Protein AF-A0A1S8A9U3-F1 (afdb_monomer_lite)

pLDDT: mean 73.72, std 15.18, range [35.09, 90.25]

Secondary structure (DSSP, 8-state):
--------PPPSSPPPP-----EEEHHHHBPPPPTTS-GGG----EEEEEEEE-TTS-B--GGGHHHH-PPEEEEEEE--GGGGGGB-S---EEEEEPP-

Radius of gyration: 20.02 Å; chains: 1; bounding box: 34×24×76 Å

Structure (mmCIF, N/CA/C/O backbone):
data_AF-A0A1S8A9U3-F1
#
_entry.id   AF-A0A1S8A9U3-F1
#
loop_
_atom_site.group_PDB
_atom_site.id
_atom_site.type_symbol
_atom_site.label_atom_id
_atom_site.label_alt_id
_atom_site.label_comp_id
_atom_site.label_asym_id
_atom_site.label_entity_id
_atom_site.label_seq_id
_atom_site.pdbx_PDB_ins_code
_atom_site.Cartn_x
_atom_site.Cartn_y
_atom_site.Cartn_z
_atom_site.occupancy
_atom_site.B_iso_or_equiv
_atom_site.auth_se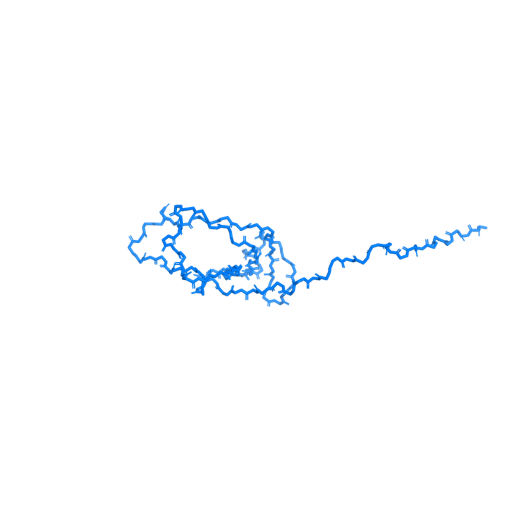q_id
_atom_site.auth_comp_id
_atom_site.auth_asym_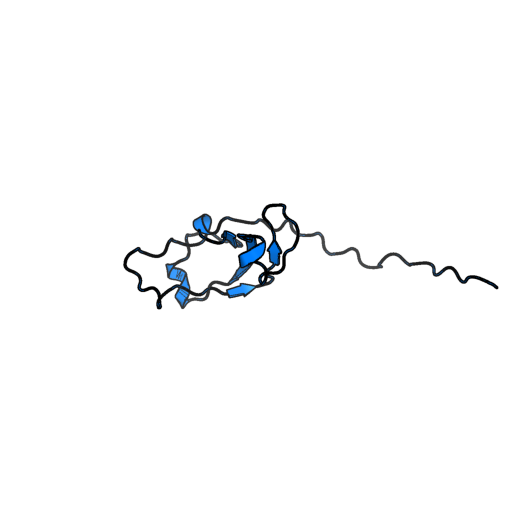id
_atom_site.auth_atom_id
_atom_site.pdbx_PDB_model_num
ATOM 1 N N . MET A 1 1 ? 10.564 -8.114 -53.115 1.00 40.84 1 MET A N 1
ATOM 2 C CA . MET A 1 1 ? 10.078 -8.232 -51.723 1.00 40.84 1 MET A CA 1
ATOM 3 C C . MET A 1 1 ? 9.239 -7.000 -51.412 1.00 40.84 1 MET A C 1
ATOM 5 O O . MET A 1 1 ? 9.793 -5.912 -51.425 1.00 40.84 1 MET A O 1
ATOM 9 N N . ALA A 1 2 ? 7.921 -7.125 -51.243 1.00 44.53 2 ALA A N 1
ATOM 10 C CA . ALA A 1 2 ? 7.043 -5.977 -50.985 1.00 44.53 2 ALA A CA 1
ATOM 11 C C . ALA A 1 2 ? 6.679 -5.926 -49.492 1.00 44.53 2 ALA A C 1
ATOM 13 O O . ALA A 1 2 ? 5.950 -6.785 -48.997 1.00 44.53 2 ALA A O 1
ATOM 14 N N . GLY A 1 3 ? 7.233 -4.948 -48.771 1.00 53.84 3 GLY A N 1
ATOM 15 C CA . GLY A 1 3 ? 6.961 -4.715 -47.353 1.00 53.84 3 GLY A CA 1
ATOM 16 C C . GLY A 1 3 ? 5.581 -4.091 -47.154 1.00 53.84 3 GLY A C 1
ATOM 17 O O . GLY A 1 3 ? 5.308 -2.991 -47.627 1.00 53.84 3 GLY A O 1
ATOM 18 N N . ARG A 1 4 ? 4.693 -4.804 -46.459 1.00 58.41 4 ARG A N 1
ATOM 19 C CA . ARG A 1 4 ? 3.334 -4.354 -46.143 1.00 58.41 4 ARG A CA 1
ATOM 20 C C . ARG A 1 4 ? 3.367 -3.524 -44.856 1.00 58.41 4 ARG A C 1
ATOM 22 O O . ARG A 1 4 ? 3.337 -4.079 -43.760 1.00 58.41 4 ARG A O 1
ATOM 29 N N . THR A 1 5 ? 3.437 -2.200 -44.986 1.00 64.88 5 THR A N 1
ATOM 30 C CA . THR A 1 5 ? 3.344 -1.262 -43.854 1.00 64.88 5 THR A CA 1
ATOM 31 C C . THR A 1 5 ? 1.950 -1.341 -43.232 1.00 64.88 5 THR A C 1
ATOM 33 O O . THR A 1 5 ? 0.956 -0.962 -43.856 1.00 64.88 5 THR A O 1
ATOM 36 N N . ARG A 1 6 ? 1.856 -1.860 -42.003 1.00 62.97 6 ARG A N 1
ATOM 37 C CA . ARG A 1 6 ? 0.607 -1.876 -41.230 1.00 62.97 6 ARG A CA 1
ATOM 38 C C . ARG A 1 6 ? 0.303 -0.446 -40.778 1.00 62.97 6 ARG A C 1
ATOM 40 O O . ARG A 1 6 ? 1.071 0.125 -40.011 1.00 62.97 6 ARG A O 1
ATOM 47 N N . ARG A 1 7 ? -0.806 0.135 -41.246 1.00 61.22 7 ARG A N 1
ATOM 48 C CA . ARG A 1 7 ? -1.359 1.360 -40.649 1.00 61.22 7 ARG A CA 1
ATOM 49 C C . ARG A 1 7 ? -1.888 1.002 -39.264 1.00 61.22 7 ARG A C 1
ATOM 51 O O . ARG A 1 7 ? -2.818 0.208 -39.157 1.00 61.22 7 ARG A O 1
ATOM 58 N N . ILE A 1 8 ? -1.277 1.560 -38.227 1.00 65.44 8 ILE A N 1
ATOM 59 C CA . ILE A 1 8 ? -1.801 1.508 -36.863 1.00 65.44 8 ILE A CA 1
ATOM 60 C C . ILE A 1 8 ? -2.916 2.553 -36.807 1.00 65.44 8 ILE A C 1
ATOM 62 O O . ILE A 1 8 ? -2.659 3.744 -36.968 1.00 65.44 8 ILE A O 1
ATOM 66 N N . LEU A 1 9 ? -4.161 2.097 -36.676 1.00 69.62 9 LEU A N 1
ATOM 67 C CA . LEU A 1 9 ? -5.294 2.977 -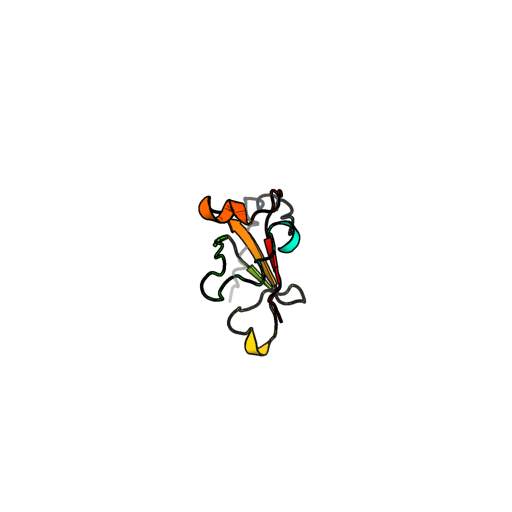36.408 1.00 69.62 9 LEU A CA 1
ATOM 68 C C . LEU A 1 9 ? -5.177 3.484 -34.963 1.00 69.62 9 LEU A C 1
ATOM 70 O O . LEU A 1 9 ? -4.881 2.677 -34.078 1.00 69.62 9 LEU A O 1
ATOM 74 N N . PRO A 1 10 ? -5.389 4.785 -34.708 1.00 66.88 10 PRO A N 1
ATOM 75 C CA . PRO A 1 10 ? -5.466 5.282 -33.344 1.00 66.88 10 PRO A CA 1
ATOM 76 C C . PRO A 1 10 ? -6.655 4.618 -32.625 1.00 66.88 10 PRO A C 1
ATOM 78 O O . PRO A 1 10 ? -7.677 4.348 -33.265 1.00 66.88 10 PRO A O 1
ATOM 81 N N . PRO A 1 11 ? -6.534 4.324 -31.319 1.00 63.28 11 PRO A N 1
ATOM 82 C CA . PRO A 1 11 ? -7.623 3.738 -30.546 1.00 63.28 11 PRO A CA 1
ATOM 83 C C . PRO A 1 11 ? -8.870 4.631 -30.628 1.00 63.28 11 PRO A C 1
ATOM 85 O O . PRO A 1 11 ? -8.807 5.829 -30.370 1.00 63.28 11 PRO A O 1
ATOM 88 N N . THR A 1 12 ? -10.004 4.039 -31.017 1.00 68.19 12 THR A N 1
ATOM 89 C CA . THR A 1 12 ? -11.294 4.727 -31.223 1.00 68.19 12 THR A CA 1
ATOM 90 C C . THR A 1 12 ? -11.897 5.280 -29.930 1.00 68.19 12 THR A C 1
ATOM 92 O O . THR A 1 12 ? -12.711 6.195 -29.991 1.00 68.19 12 THR A O 1
ATOM 95 N N . ASN A 1 13 ? -11.459 4.789 -28.769 1.00 72.12 13 ASN A N 1
ATOM 96 C CA . ASN A 1 13 ? -11.887 5.313 -27.480 1.00 72.12 13 ASN A CA 1
ATOM 97 C C . ASN A 1 13 ? -10.729 6.066 -26.816 1.00 72.12 13 ASN A C 1
ATOM 99 O O . ASN A 1 13 ? -9.687 5.450 -26.568 1.00 72.12 13 ASN A O 1
ATOM 103 N N . PRO A 1 14 ? -10.889 7.367 -26.504 1.00 65.62 14 PRO A N 1
ATOM 104 C CA . PRO A 1 14 ? -9.973 8.027 -25.591 1.00 65.62 14 PRO A CA 1
ATOM 105 C C . PRO A 1 14 ? -10.047 7.305 -24.235 1.00 65.62 14 PRO A C 1
ATOM 107 O O . PRO A 1 14 ? -11.153 6.957 -23.802 1.00 65.62 14 PRO A O 1
ATOM 110 N N . PRO A 1 15 ? -8.906 7.034 -23.574 1.00 64.56 15 PRO A N 1
ATOM 111 C CA . PRO A 1 15 ? -8.931 6.533 -22.208 1.00 64.56 15 PRO A CA 1
ATOM 112 C C . PRO A 1 15 ? -9.759 7.506 -21.355 1.00 64.56 15 PRO A C 1
ATOM 114 O O . PRO A 1 15 ? -9.699 8.718 -21.604 1.00 64.56 15 PRO A O 1
ATOM 117 N N . PRO A 1 16 ? -10.568 7.004 -20.403 1.00 66.38 16 PRO A N 1
ATOM 118 C CA . PRO A 1 16 ? -11.278 7.880 -19.483 1.00 66.38 16 PRO A CA 1
ATOM 119 C C . PRO A 1 16 ? -10.269 8.862 -18.873 1.00 66.38 16 PRO A C 1
ATOM 121 O O . PRO A 1 16 ? -9.123 8.465 -18.638 1.00 66.38 16 PRO A O 1
ATOM 124 N N . PRO A 1 17 ? -10.647 10.141 -18.683 1.00 58.38 17 PRO A N 1
ATOM 125 C CA . PRO A 1 17 ? -9.753 11.109 -18.069 1.00 58.38 17 PRO A CA 1
ATOM 126 C C . PRO A 1 17 ? -9.289 10.506 -16.749 1.00 58.38 17 PRO A C 1
ATOM 128 O O . PRO A 1 17 ? -10.131 10.143 -15.930 1.00 58.38 17 PRO A O 1
ATOM 131 N N . GLU A 1 18 ? -7.975 10.324 -16.588 1.00 56.88 18 GLU A N 1
ATOM 132 C CA . GLU A 1 18 ? -7.420 9.866 -15.322 1.00 56.88 18 GLU A CA 1
ATOM 133 C C . GLU A 1 18 ? -7.837 10.889 -14.272 1.00 56.88 18 GLU A C 1
ATOM 135 O O . GLU A 1 18 ? -7.283 11.990 -14.192 1.00 56.88 18 GLU A O 1
ATOM 140 N N . GLU A 1 19 ? -8.883 10.560 -13.515 1.00 58.88 19 GLU A N 1
ATOM 141 C CA . GLU A 1 19 ? -9.226 11.274 -12.302 1.00 58.88 19 GLU A CA 1
ATOM 142 C C . GLU A 1 19 ? -7.941 11.317 -11.493 1.00 58.88 19 GLU A C 1
ATOM 144 O O . GLU A 1 19 ? -7.381 10.275 -11.169 1.00 58.88 19 GLU A O 1
ATOM 149 N N . SER A 1 20 ? -7.411 12.517 -11.258 1.00 61.41 20 SER A N 1
ATOM 150 C CA . SER A 1 20 ? -6.140 12.700 -10.568 1.00 61.41 20 SER A CA 1
ATOM 151 C C . SER A 1 20 ? -6.198 11.984 -9.217 1.00 61.41 20 SER A C 1
ATOM 153 O O . SER A 1 20 ? -6.775 12.518 -8.263 1.00 61.41 20 SER A O 1
ATOM 155 N N . ILE A 1 21 ? -5.642 10.772 -9.142 1.00 69.31 21 ILE A N 1
ATOM 156 C CA . ILE A 1 21 ? -5.713 9.944 -7.942 1.00 69.31 21 ILE A CA 1
ATOM 157 C C . ILE A 1 21 ? -4.878 10.647 -6.876 1.00 69.31 21 ILE A C 1
ATOM 159 O O . ILE A 1 21 ? -3.652 10.768 -6.978 1.00 69.31 21 ILE A O 1
ATOM 163 N N . ARG A 1 22 ? -5.562 11.175 -5.858 1.00 75.94 22 ARG A N 1
ATOM 164 C CA . ARG A 1 22 ? -4.910 11.837 -4.731 1.00 75.94 22 ARG A CA 1
ATOM 165 C C . ARG A 1 22 ? -4.368 10.774 -3.789 1.00 75.94 22 ARG A C 1
ATOM 167 O O . ARG A 1 22 ? -5.113 10.005 -3.195 1.00 75.94 22 ARG A O 1
ATOM 174 N N . HIS A 1 23 ? -3.052 10.770 -3.665 1.00 79.88 23 HIS A N 1
ATOM 175 C CA . HIS A 1 23 ? -2.306 9.907 -2.768 1.00 79.88 23 HIS A CA 1
ATOM 176 C C . HIS A 1 23 ? -2.128 10.590 -1.410 1.00 79.88 23 HIS A C 1
ATOM 178 O O . HIS A 1 23 ? -1.596 11.702 -1.347 1.00 79.88 23 HIS A O 1
ATOM 184 N N . TYR A 1 24 ? -2.521 9.922 -0.329 1.00 82.44 24 TYR A N 1
ATOM 185 C CA . TYR A 1 24 ? -2.373 10.428 1.036 1.00 82.44 24 TYR A CA 1
ATOM 186 C C . TYR A 1 24 ? -1.397 9.562 1.829 1.00 82.44 24 TYR A C 1
ATOM 188 O O . TYR A 1 24 ? -1.230 8.377 1.555 1.00 82.44 24 TYR A O 1
ATOM 196 N N . LYS A 1 25 ? -0.736 10.144 2.830 1.00 84.75 25 LYS A N 1
ATOM 197 C CA . LYS A 1 25 ? 0.140 9.378 3.727 1.00 84.75 25 LYS A CA 1
ATOM 198 C C . LYS A 1 25 ? -0.697 8.476 4.632 1.00 84.75 25 LYS A C 1
ATOM 200 O O . LYS A 1 25 ? -1.758 8.896 5.087 1.00 84.75 25 LYS A O 1
ATOM 205 N N . GLU A 1 26 ? -0.179 7.296 4.959 1.00 83.94 26 GLU A N 1
ATOM 206 C CA . GLU A 1 26 ? -0.798 6.368 5.914 1.00 83.94 26 GLU A CA 1
ATOM 207 C C . GLU A 1 26 ? -1.199 7.053 7.227 1.00 83.94 26 GLU A C 1
ATOM 209 O O . GLU A 1 26 ? -2.353 6.976 7.631 1.00 83.94 26 GLU A O 1
ATOM 214 N N . THR A 1 27 ? -0.295 7.834 7.823 1.00 83.31 27 THR A N 1
ATOM 215 C CA . THR A 1 27 ? -0.529 8.559 9.086 1.00 83.31 27 THR A CA 1
ATOM 216 C C . THR A 1 27 ? -1.666 9.579 9.028 1.00 83.31 27 THR A C 1
ATOM 218 O O . THR A 1 27 ? -2.119 10.069 10.059 1.00 83.31 27 THR A O 1
ATOM 221 N N . SER A 1 28 ? -2.119 9.943 7.826 1.00 82.31 28 SER A N 1
ATOM 222 C CA . SER A 1 28 ? -3.259 10.842 7.629 1.00 82.31 28 SER A CA 1
ATOM 223 C C . SER A 1 28 ? -4.601 10.100 7.642 1.00 82.31 28 SER A C 1
ATOM 225 O O . SER A 1 28 ? -5.633 10.742 7.813 1.00 82.31 28 SER A O 1
ATOM 227 N N . ILE A 1 29 ? -4.598 8.773 7.468 1.00 80.69 29 ILE A N 1
ATOM 228 C CA . ILE A 1 29 ? -5.804 7.945 7.278 1.00 80.69 29 ILE A CA 1
ATOM 229 C C . ILE A 1 29 ? -5.942 6.868 8.360 1.00 80.69 29 ILE A C 1
ATOM 231 O O . ILE A 1 29 ? -7.062 6.548 8.768 1.00 80.69 29 ILE A O 1
ATOM 235 N N . LEU A 1 30 ? -4.823 6.330 8.844 1.00 83.81 30 LEU A N 1
ATOM 236 C CA . LEU A 1 30 ? -4.780 5.321 9.892 1.00 83.81 30 LEU A CA 1
ATOM 237 C C . LEU A 1 30 ? -4.209 5.898 11.186 1.00 83.81 30 LEU A C 1
ATOM 239 O O . LEU A 1 30 ? -3.242 6.666 11.192 1.00 83.81 30 LEU A O 1
ATOM 243 N N . LYS A 1 31 ? -4.811 5.496 12.303 1.00 83.06 31 LYS A N 1
ATOM 244 C CA . LYS A 1 31 ? -4.273 5.729 13.639 1.00 83.06 31 LYS A CA 1
ATOM 245 C C . LYS A 1 31 ? -3.090 4.791 13.873 1.00 83.06 31 LYS A C 1
ATOM 247 O O . LYS A 1 31 ? -3.203 3.606 13.559 1.00 83.06 31 LYS A O 1
ATOM 252 N N . PRO A 1 32 ? -1.999 5.284 14.478 1.00 80.31 32 PRO A N 1
ATOM 253 C CA . PRO A 1 32 ? -0.893 4.426 14.864 1.00 80.31 32 PRO A CA 1
ATOM 254 C C . PRO A 1 32 ? -1.366 3.371 15.866 1.00 80.31 32 PRO A C 1
ATOM 256 O O . PRO A 1 32 ? -2.182 3.646 16.753 1.00 80.31 32 PRO A O 1
ATOM 259 N N . VAL A 1 33 ? -0.834 2.162 15.717 1.00 81.88 33 VAL A N 1
ATOM 260 C CA . VAL A 1 33 ? -1.077 1.053 16.637 1.00 81.88 33 VAL A CA 1
ATOM 261 C C . VAL A 1 33 ? -0.444 1.382 17.992 1.00 81.88 33 VAL A C 1
ATOM 263 O O . VAL A 1 33 ? 0.653 1.937 18.065 1.00 81.88 33 VAL A O 1
ATOM 266 N N . GLY A 1 34 ? -1.155 1.086 19.082 1.00 79.06 34 GLY A N 1
ATOM 267 C CA . GLY A 1 34 ? -0.655 1.359 20.427 1.00 79.06 34 GLY A CA 1
ATOM 268 C C . GLY A 1 34 ? 0.585 0.510 20.743 1.00 79.06 34 GLY A C 1
ATOM 269 O O . GLY A 1 34 ? 0.623 -0.655 20.346 1.00 79.06 34 GLY A O 1
ATOM 270 N N . PRO A 1 35 ? 1.558 1.025 21.518 1.00 76.06 35 PRO A N 1
ATOM 271 C CA . PRO A 1 35 ? 2.812 0.318 21.818 1.00 76.06 35 PRO A CA 1
ATOM 272 C C . PRO A 1 35 ? 2.624 -0.960 22.655 1.00 76.06 35 PRO A C 1
ATOM 274 O O . PRO A 1 35 ? 3.558 -1.732 22.815 1.00 76.06 35 PRO A O 1
ATOM 277 N N . SER A 1 36 ? 1.425 -1.170 23.209 1.00 77.56 36 SER A N 1
ATOM 278 C CA . SER A 1 36 ? 1.049 -2.358 23.984 1.00 77.56 36 SER A CA 1
ATOM 279 C C . SER A 1 36 ? 0.423 -3.469 23.132 1.00 77.56 36 SER A C 1
ATOM 281 O O . SER A 1 36 ? 0.028 -4.495 23.684 1.00 77.56 36 SER A O 1
ATOM 283 N N . THR A 1 37 ? 0.260 -3.258 21.824 1.00 80.50 37 THR A N 1
ATOM 284 C CA . THR A 1 37 ? -0.343 -4.255 20.930 1.00 80.50 37 THR A CA 1
ATOM 285 C C . THR A 1 37 ? 0.657 -5.378 20.694 1.00 80.50 37 THR A C 1
ATOM 287 O O . THR A 1 37 ? 1.820 -5.112 20.387 1.00 80.50 37 THR A O 1
ATOM 290 N N . HIS A 1 38 ? 0.219 -6.624 20.861 1.00 82.31 38 HIS A N 1
ATOM 291 C CA . HIS A 1 38 ? 1.061 -7.783 20.593 1.00 82.31 38 HIS A CA 1
ATOM 292 C C . HIS A 1 38 ? 1.379 -7.867 19.094 1.00 82.31 38 HIS A C 1
ATOM 294 O O . HIS A 1 38 ? 0.556 -7.485 18.264 1.00 82.31 38 HIS A O 1
ATOM 300 N N . THR A 1 39 ? 2.560 -8.370 18.733 1.00 80.25 39 THR A N 1
ATOM 301 C CA . THR A 1 39 ? 3.003 -8.447 17.328 1.00 80.25 39 THR A CA 1
ATOM 302 C C . THR A 1 39 ? 2.042 -9.258 16.455 1.00 80.25 39 THR A C 1
ATOM 304 O O . THR A 1 39 ? 1.835 -8.913 15.297 1.00 80.25 39 THR A O 1
ATOM 307 N N . ASP A 1 40 ? 1.413 -10.285 17.029 1.00 83.19 40 ASP A N 1
ATOM 308 C CA . ASP A 1 40 ? 0.450 -11.144 16.325 1.00 83.19 40 ASP A CA 1
ATOM 309 C C . ASP A 1 40 ? -0.919 -10.477 16.107 1.00 83.19 40 ASP A C 1
ATOM 311 O O . ASP A 1 40 ? -1.680 -10.910 15.246 1.00 83.19 40 ASP A O 1
ATOM 315 N N . ASP A 1 41 ? -1.221 -9.405 16.845 1.00 82.25 41 ASP A N 1
ATOM 316 C CA . ASP A 1 41 ? -2.502 -8.689 16.789 1.00 82.25 41 ASP A CA 1
ATOM 317 C C . ASP A 1 41 ? -2.422 -7.438 15.894 1.00 82.25 41 ASP A C 1
ATOM 319 O O . ASP A 1 41 ? -3.169 -6.468 16.072 1.00 82.25 41 ASP A O 1
ATOM 323 N N . TRP A 1 42 ? -1.483 -7.417 14.943 1.00 83.06 42 TRP A N 1
ATOM 324 C CA . TRP A 1 42 ? -1.335 -6.292 14.026 1.00 83.06 42 TRP A CA 1
ATOM 325 C C . TRP A 1 42 ? -2.557 -6.162 13.104 1.00 83.06 42 TRP A C 1
ATOM 327 O O . TRP A 1 42 ? -3.010 -7.151 12.520 1.00 83.06 42 TRP A O 1
ATOM 337 N N . PRO A 1 43 ? -3.098 -4.943 12.927 1.00 82.06 43 PRO A N 1
ATOM 338 C CA . PRO A 1 43 ? -4.253 -4.747 12.071 1.00 82.06 43 PRO A CA 1
ATOM 339 C C . PRO A 1 43 ? -3.890 -5.037 10.613 1.00 82.06 43 PRO A C 1
ATOM 341 O O . PRO A 1 43 ? -2.904 -4.526 10.080 1.00 82.06 43 PRO A O 1
ATOM 344 N N . CYS A 1 44 ? -4.722 -5.843 9.962 1.00 83.56 44 CYS A N 1
ATOM 345 C CA . CYS A 1 44 ? -4.578 -6.194 8.556 1.00 83.56 44 CYS A CA 1
ATOM 346 C C . CYS A 1 44 ? -5.615 -5.427 7.735 1.00 83.56 44 CYS A C 1
ATOM 348 O O . CYS A 1 44 ? -6.808 -5.470 8.036 1.00 83.56 44 CYS A O 1
ATOM 350 N N . PHE A 1 45 ? -5.164 -4.738 6.687 1.00 86.62 45 PHE A N 1
ATOM 351 C CA . PHE A 1 45 ? -6.033 -3.997 5.778 1.00 86.62 45 PHE A CA 1
ATOM 352 C C . PHE A 1 45 ? -5.879 -4.500 4.348 1.00 86.62 45 PHE A C 1
ATOM 354 O O . PHE A 1 45 ? -4.790 -4.900 3.935 1.00 86.62 45 PHE A O 1
ATOM 361 N N . LEU A 1 46 ? -6.965 -4.424 3.581 1.00 87.81 46 LEU A N 1
ATOM 362 C CA . LEU A 1 46 ? -6.949 -4.756 2.166 1.00 87.81 46 LEU A CA 1
ATOM 363 C C . LEU A 1 46 ? -6.611 -3.510 1.339 1.00 87.81 46 LEU A C 1
ATOM 365 O O . LEU A 1 46 ? -7.215 -2.449 1.506 1.00 87.81 46 LEU A O 1
ATOM 369 N N . LEU A 1 47 ? -5.640 -3.648 0.437 1.00 88.69 47 LEU A N 1
ATOM 370 C CA . LEU A 1 47 ? -5.276 -2.622 -0.535 1.00 88.69 47 LEU A CA 1
ATOM 371 C C . LEU A 1 47 ? -5.639 -3.119 -1.943 1.00 88.69 47 LEU A C 1
ATOM 373 O O . LEU A 1 47 ? -4.999 -4.032 -2.464 1.00 88.69 47 LEU A O 1
ATOM 377 N N . SER A 1 48 ? -6.654 -2.514 -2.554 1.00 88.94 48 SER A N 1
ATOM 378 C CA . SER A 1 48 ? -7.075 -2.789 -3.932 1.00 88.94 48 SER A CA 1
ATOM 379 C C . SER A 1 48 ? -6.288 -1.933 -4.925 1.00 88.94 48 SER A C 1
ATOM 381 O O . SER A 1 48 ? -5.846 -0.832 -4.590 1.00 88.94 48 SER A O 1
ATOM 383 N N . ASP A 1 49 ? -6.101 -2.436 -6.148 1.00 87.75 49 ASP A N 1
ATOM 384 C CA . ASP A 1 49 ? -5.338 -1.763 -7.215 1.00 87.75 49 ASP A CA 1
ATOM 385 C C . ASP A 1 49 ? -3.931 -1.327 -6.767 1.00 87.75 49 ASP A C 1
ATOM 387 O O . ASP A 1 49 ? -3.447 -0.241 -7.090 1.00 87.75 49 ASP A O 1
ATOM 391 N N . ALA A 1 50 ? -3.287 -2.175 -5.959 1.00 88.88 50 ALA A N 1
ATOM 392 C CA . ALA A 1 50 ? -2.011 -1.858 -5.347 1.00 88.88 50 ALA A CA 1
ATOM 393 C C . ALA A 1 50 ? -0.866 -1.857 -6.369 1.00 88.88 50 ALA A C 1
ATOM 395 O O . ALA A 1 50 ? -0.676 -2.810 -7.129 1.00 88.88 50 ALA A O 1
ATOM 396 N N . THR A 1 51 ? -0.047 -0.810 -6.334 1.00 89.50 51 THR A N 1
ATOM 397 C CA . THR A 1 51 ? 1.178 -0.680 -7.117 1.00 89.50 51 THR A CA 1
ATOM 398 C C . THR A 1 51 ? 2.377 -0.452 -6.208 1.00 89.50 51 THR A C 1
ATOM 400 O O . THR A 1 51 ? 2.318 0.260 -5.201 1.00 89.50 51 THR A O 1
ATOM 403 N N . VAL A 1 52 ? 3.499 -1.066 -6.577 1.00 90.25 52 VAL A N 1
ATOM 404 C CA . VAL A 1 52 ? 4.755 -0.980 -5.830 1.00 90.25 52 VAL A CA 1
ATOM 405 C C . VAL A 1 52 ? 5.734 -0.129 -6.623 1.00 90.25 52 VAL A C 1
ATOM 407 O O . VAL A 1 52 ? 5.988 -0.383 -7.802 1.00 90.25 52 VAL A O 1
ATOM 410 N N . HIS A 1 53 ? 6.280 0.892 -5.972 1.00 89.69 53 HIS A N 1
ATOM 411 C CA . HIS A 1 53 ? 7.200 1.843 -6.576 1.00 89.69 53 HIS A CA 1
ATOM 412 C C . HIS A 1 53 ? 8.487 1.956 -5.765 1.00 89.69 53 HIS A C 1
ATOM 414 O O . HIS A 1 53 ? 8.489 1.911 -4.538 1.00 89.69 53 HIS A O 1
ATOM 420 N N . MET A 1 54 ? 9.597 2.187 -6.452 1.00 88.75 54 MET A N 1
ATOM 421 C CA . MET A 1 54 ? 10.826 2.668 -5.830 1.00 88.75 54 MET A CA 1
ATOM 422 C C . MET A 1 54 ? 10.669 4.123 -5.371 1.00 88.75 54 MET A C 1
ATOM 424 O O . MET A 1 54 ? 9.794 4.859 -5.834 1.00 88.75 54 MET A O 1
ATOM 428 N N . ARG A 1 55 ? 11.597 4.593 -4.530 1.00 84.44 55 ARG A N 1
ATOM 429 C CA . ARG A 1 55 ? 11.682 6.009 -4.121 1.00 84.44 55 ARG A CA 1
ATOM 430 C C . ARG A 1 55 ? 11.777 6.984 -5.304 1.00 84.44 55 ARG A C 1
ATOM 432 O O . ARG A 1 55 ? 11.344 8.125 -5.196 1.00 84.44 55 ARG A O 1
ATOM 439 N N . ASN A 1 56 ? 12.330 6.536 -6.431 1.00 84.88 56 ASN A N 1
ATOM 440 C CA . ASN A 1 56 ? 12.430 7.317 -7.667 1.00 84.88 56 ASN A CA 1
ATOM 441 C C . ASN A 1 56 ? 11.115 7.363 -8.483 1.00 84.88 56 ASN A C 1
ATOM 443 O O . ASN A 1 56 ? 11.083 8.005 -9.528 1.00 84.88 56 ASN A O 1
ATOM 447 N N . GLY A 1 57 ? 10.047 6.690 -8.033 1.00 83.06 57 GLY A N 1
ATOM 448 C CA . GLY A 1 57 ? 8.745 6.619 -8.708 1.00 83.06 57 GLY A CA 1
ATOM 449 C C . GLY A 1 57 ? 8.617 5.505 -9.753 1.00 83.06 57 GLY A C 1
ATOM 450 O O . GLY A 1 57 ? 7.520 5.263 -10.256 1.00 83.06 57 GLY A O 1
ATOM 451 N N . THR A 1 58 ? 9.700 4.790 -10.055 1.00 88.81 58 THR A N 1
ATOM 452 C CA . THR A 1 58 ? 9.694 3.683 -11.024 1.00 88.81 58 THR A CA 1
ATOM 453 C C . THR A 1 58 ? 8.932 2.490 -10.444 1.00 88.81 58 THR A C 1
ATOM 455 O O . THR A 1 58 ? 9.100 2.212 -9.252 1.00 88.81 58 THR A O 1
ATOM 458 N N . PRO A 1 59 ? 8.104 1.775 -11.229 1.00 88.88 59 PRO A N 1
ATOM 459 C CA . PRO A 1 59 ? 7.493 0.531 -10.770 1.00 88.88 59 PRO A CA 1
ATOM 460 C C . PRO A 1 59 ? 8.567 -0.481 -10.358 1.00 88.88 59 PRO A C 1
ATOM 462 O O . PRO A 1 59 ? 9.612 -0.592 -11.005 1.00 88.88 59 PRO A O 1
ATOM 465 N N . ALA A 1 60 ? 8.311 -1.205 -9.273 1.00 88.06 60 ALA A N 1
ATOM 466 C CA . ALA A 1 60 ? 9.273 -2.099 -8.645 1.00 88.06 60 ALA A CA 1
ATOM 467 C C . ALA A 1 60 ? 8.657 -3.464 -8.336 1.00 88.06 60 ALA A C 1
ATOM 469 O O . ALA A 1 60 ? 7.453 -3.586 -8.122 1.00 88.06 60 ALA A O 1
ATOM 470 N N . ASN A 1 61 ? 9.500 -4.497 -8.297 1.00 86.50 61 ASN A N 1
ATOM 471 C CA . ASN A 1 61 ? 9.086 -5.828 -7.871 1.00 86.50 61 ASN A CA 1
ATOM 472 C C . ASN A 1 61 ? 9.233 -5.949 -6.350 1.00 86.50 61 ASN A C 1
ATOM 474 O O . ASN A 1 61 ? 10.346 -5.853 -5.835 1.00 86.50 61 ASN A O 1
ATOM 478 N N . GLN A 1 62 ? 8.125 -6.217 -5.658 1.00 86.62 62 GLN A N 1
ATOM 479 C CA . GLN A 1 62 ? 8.068 -6.361 -4.201 1.00 86.62 62 GLN A CA 1
ATOM 480 C C . GLN A 1 62 ? 9.040 -7.415 -3.652 1.00 86.62 62 GLN A C 1
ATOM 482 O O . GLN A 1 62 ? 9.572 -7.242 -2.561 1.00 86.62 62 GLN A O 1
ATOM 487 N N . LEU A 1 63 ? 9.326 -8.472 -4.418 1.00 87.94 63 LEU A N 1
ATOM 488 C CA . LEU A 1 63 ? 10.226 -9.553 -3.997 1.00 87.94 63 LEU A CA 1
ATOM 489 C C . LEU A 1 63 ? 11.698 -9.124 -3.900 1.00 87.94 63 LEU A C 1
ATOM 491 O O . LEU A 1 63 ? 12.519 -9.872 -3.384 1.00 87.94 63 LEU A O 1
ATOM 495 N N . LEU A 1 64 ? 12.048 -7.943 -4.415 1.00 85.44 64 LEU A N 1
ATOM 496 C CA . LEU A 1 64 ? 13.417 -7.422 -4.407 1.00 85.44 64 LEU A CA 1
ATOM 497 C C . LEU A 1 64 ? 13.669 -6.430 -3.262 1.00 85.44 64 LEU A C 1
ATOM 499 O O . LEU A 1 64 ? 14.643 -5.678 -3.325 1.00 85.44 64 LEU A O 1
ATOM 503 N N . VAL A 1 65 ? 12.806 -6.406 -2.241 1.00 84.94 65 VAL A N 1
ATOM 504 C CA . VAL A 1 65 ? 12.893 -5.444 -1.128 1.00 84.94 65 VAL A CA 1
ATOM 505 C C . VAL A 1 65 ? 14.212 -5.575 -0.363 1.00 84.94 65 VAL A C 1
ATOM 507 O O . VAL A 1 65 ? 14.859 -4.568 -0.088 1.00 84.94 65 VAL A O 1
ATOM 510 N N . ASP A 1 66 ? 14.692 -6.804 -0.160 1.00 82.88 66 ASP A N 1
ATOM 511 C CA . ASP A 1 66 ? 15.947 -7.078 0.554 1.00 82.88 66 ASP A CA 1
ATOM 512 C C . ASP A 1 66 ? 17.191 -6.566 -0.191 1.00 82.88 66 ASP A C 1
ATOM 514 O O . ASP A 1 66 ? 18.248 -6.367 0.404 1.00 82.88 66 ASP A O 1
ATOM 518 N N . ILE A 1 67 ? 17.081 -6.362 -1.509 1.00 86.75 67 ILE A N 1
ATOM 519 C CA . ILE A 1 67 ? 18.205 -5.996 -2.382 1.00 86.75 67 ILE A CA 1
ATOM 520 C C . ILE A 1 67 ? 18.158 -4.509 -2.738 1.00 86.75 67 ILE A C 1
ATOM 522 O O . ILE A 1 67 ? 19.186 -3.834 -2.748 1.00 86.75 67 ILE A O 1
ATOM 526 N N . MET A 1 68 ? 16.974 -3.997 -3.083 1.00 79.62 68 MET A N 1
ATOM 527 C CA . MET A 1 68 ? 16.797 -2.630 -3.587 1.00 79.62 68 MET A CA 1
ATOM 528 C C . MET A 1 68 ? 16.352 -1.637 -2.510 1.00 79.62 68 MET A C 1
ATOM 530 O O . MET A 1 68 ? 16.321 -0.433 -2.774 1.00 79.62 68 MET A O 1
ATOM 534 N N . GLY A 1 69 ? 16.050 -2.124 -1.307 1.00 77.06 69 GLY A N 1
ATOM 535 C CA . GLY A 1 69 ? 15.627 -1.310 -0.180 1.00 77.06 69 GLY A CA 1
ATOM 536 C C . GLY A 1 69 ? 14.118 -1.039 -0.160 1.00 77.06 69 GLY A C 1
ATOM 537 O O . GLY A 1 69 ? 13.349 -1.670 -0.891 1.00 77.06 69 GLY A O 1
ATOM 538 N N . PRO A 1 70 ? 13.672 -0.102 0.692 1.00 84.50 70 PRO A N 1
ATOM 539 C CA . PRO A 1 70 ? 12.260 0.096 0.984 1.00 84.50 70 PRO A CA 1
ATOM 540 C C . PRO A 1 70 ? 11.488 0.598 -0.238 1.00 84.50 70 PRO A C 1
ATOM 542 O O . PRO A 1 70 ? 11.862 1.578 -0.896 1.00 84.50 70 PRO A O 1
ATOM 545 N N . PHE A 1 71 ? 10.366 -0.061 -0.515 1.00 89.44 71 PHE A N 1
ATOM 546 C CA . PHE A 1 71 ? 9.432 0.342 -1.557 1.00 89.44 71 PHE A CA 1
ATOM 547 C C . PHE A 1 71 ? 8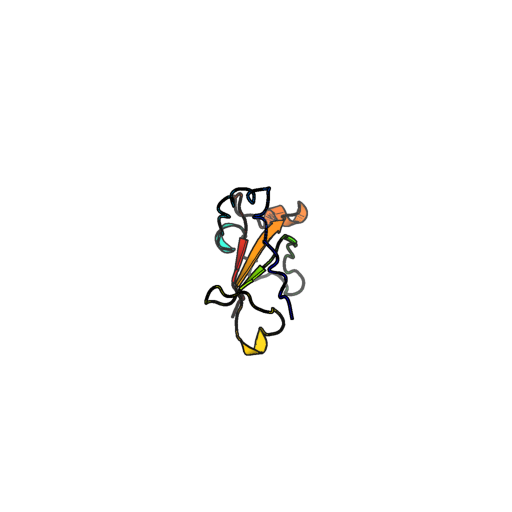.276 1.168 -0.994 1.00 89.44 71 PHE A C 1
ATOM 549 O O . PHE A 1 71 ? 7.936 1.112 0.187 1.00 89.44 71 PHE A O 1
ATOM 556 N N . ILE A 1 72 ? 7.662 1.944 -1.878 1.00 88.12 72 ILE A N 1
ATOM 557 C CA . ILE A 1 72 ? 6.454 2.715 -1.617 1.00 88.12 72 ILE A CA 1
ATOM 558 C C . ILE A 1 72 ? 5.290 1.945 -2.229 1.00 88.12 72 ILE A C 1
ATOM 560 O O . ILE A 1 72 ? 5.257 1.741 -3.445 1.00 88.12 72 ILE A O 1
ATOM 564 N N . ILE A 1 73 ? 4.330 1.555 -1.395 1.00 89.62 73 ILE A N 1
ATOM 565 C CA . ILE A 1 73 ? 3.109 0.881 -1.839 1.00 89.62 73 ILE A CA 1
ATOM 566 C C . ILE A 1 73 ? 1.996 1.924 -1.913 1.00 89.62 73 ILE A C 1
ATOM 568 O O . ILE A 1 73 ? 1.773 2.684 -0.965 1.00 89.62 73 ILE A O 1
ATOM 572 N N . ARG A 1 74 ? 1.310 1.981 -3.053 1.00 88.44 74 ARG A N 1
ATOM 573 C CA . ARG A 1 74 ? 0.148 2.845 -3.284 1.00 88.44 74 ARG A CA 1
ATOM 574 C C . ARG A 1 74 ? -1.029 1.977 -3.668 1.00 88.44 74 ARG A C 1
ATOM 576 O O . ARG A 1 74 ? -0.845 1.003 -4.381 1.00 88.44 74 ARG A O 1
ATOM 583 N N . GLY A 1 75 ? -2.221 2.328 -3.223 1.00 87.62 75 GLY A N 1
ATOM 584 C CA . GLY A 1 75 ? -3.424 1.608 -3.613 1.00 87.62 75 GLY A CA 1
ATOM 585 C C . GLY A 1 75 ? -4.631 2.100 -2.845 1.00 87.62 75 GLY A C 1
ATOM 586 O O . GLY A 1 75 ? -4.525 2.892 -1.904 1.00 87.62 75 GL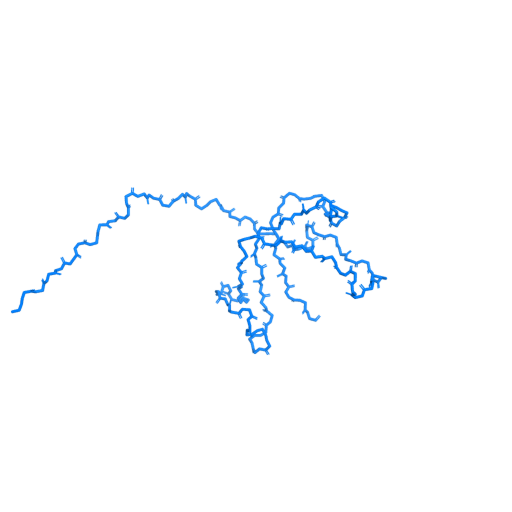Y A O 1
ATOM 587 N N . ARG A 1 76 ? -5.801 1.633 -3.257 1.00 86.94 76 ARG A N 1
ATOM 588 C CA . ARG A 1 76 ? -7.069 1.967 -2.625 1.00 86.94 76 ARG A CA 1
ATOM 589 C C . ARG A 1 76 ? -7.233 1.149 -1.353 1.00 86.94 76 ARG A C 1
ATOM 591 O O . ARG A 1 76 ? -7.453 -0.052 -1.410 1.00 86.94 76 ARG A O 1
ATOM 598 N N . LEU A 1 77 ? -7.133 1.817 -0.207 1.00 86.69 77 LEU A N 1
ATOM 599 C CA . LEU A 1 77 ? -7.390 1.192 1.085 1.00 86.69 77 LEU A CA 1
ATOM 600 C C . LEU A 1 77 ? -8.884 0.880 1.221 1.00 86.69 77 LEU A C 1
ATOM 602 O O . LEU A 1 77 ? -9.719 1.790 1.207 1.00 86.69 77 LEU A O 1
ATOM 606 N N . GLU A 1 78 ? -9.208 -0.393 1.400 1.00 84.75 78 GLU A N 1
ATOM 607 C CA . GLU A 1 78 ? -10.545 -0.850 1.754 1.00 84.75 78 GLU A CA 1
ATOM 608 C C . GLU A 1 78 ? -10.602 -1.088 3.261 1.00 84.75 78 GLU A C 1
ATOM 610 O O . GLU A 1 78 ?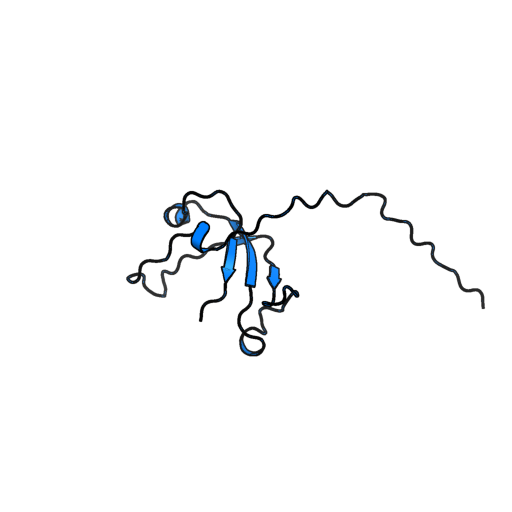 -9.869 -1.908 3.814 1.00 84.75 78 GLU A O 1
ATOM 615 N N . VAL A 1 79 ? -11.453 -0.321 3.948 1.00 80.25 79 VAL A N 1
ATOM 616 C CA . VAL A 1 79 ? -11.612 -0.448 5.397 1.00 80.25 79 VAL A CA 1
ATOM 617 C C . VAL A 1 79 ? -12.875 -1.230 5.703 1.00 80.25 79 VAL A C 1
ATOM 619 O O . VAL A 1 79 ? -13.984 -0.748 5.468 1.00 80.25 79 VAL A O 1
ATOM 622 N N . GLU A 1 80 ? -12.686 -2.426 6.250 1.00 79.12 80 GLU A N 1
ATOM 623 C CA . GLU A 1 80 ? -13.762 -3.258 6.778 1.00 79.12 80 GLU A CA 1
ATOM 624 C C . GLU A 1 80 ? -14.308 -2.704 8.101 1.00 79.12 80 GLU A C 1
ATOM 626 O O . GLU A 1 80 ? -13.626 -1.969 8.821 1.00 79.12 80 GLU A O 1
ATOM 631 N N . LYS A 1 81 ? -15.551 -3.078 8.432 1.00 75.56 81 LYS A N 1
ATOM 632 C CA . LYS A 1 81 ? -16.279 -2.574 9.610 1.00 75.56 81 LYS A CA 1
ATOM 633 C C . LYS A 1 81 ? -15.531 -2.817 10.920 1.00 75.56 81 LYS A C 1
ATOM 635 O O . LYS A 1 81 ? -15.514 -1.955 11.795 1.00 75.56 81 LYS A O 1
ATOM 640 N N . ASP A 1 82 ? -14.852 -3.953 11.026 1.00 72.88 82 ASP A N 1
ATOM 641 C CA . ASP A 1 82 ? -14.101 -4.329 12.226 1.00 72.88 82 ASP A CA 1
ATOM 642 C C . ASP A 1 82 ? -12.864 -3.434 12.438 1.00 72.88 82 ASP A C 1
ATOM 644 O O . ASP A 1 82 ? -12.429 -3.199 13.568 1.00 72.88 82 ASP A O 1
ATOM 648 N N . ASN A 1 83 ? -12.373 -2.824 11.356 1.00 73.12 83 ASN A N 1
ATOM 649 C CA . ASN A 1 83 ? -11.178 -1.988 11.325 1.00 73.12 83 ASN A CA 1
ATOM 650 C C . ASN A 1 83 ? -11.480 -0.480 11.386 1.00 73.12 83 ASN A C 1
ATOM 652 O O . ASN A 1 83 ? -10.560 0.344 11.390 1.00 73.12 83 ASN A O 1
ATOM 656 N N . GLU A 1 84 ? -12.752 -0.083 11.501 1.00 74.88 84 GLU A N 1
ATOM 657 C CA . GLU A 1 84 ? -13.167 1.327 11.584 1.00 74.88 84 GLU A CA 1
ATOM 658 C C . GLU A 1 84 ? -12.513 2.079 12.749 1.00 74.88 84 GLU A C 1
ATOM 660 O O . GLU A 1 84 ? -12.254 3.280 12.657 1.00 74.88 84 GLU A O 1
ATOM 665 N N . ARG A 1 85 ? -12.174 1.372 13.832 1.00 75.56 85 ARG A N 1
ATOM 666 C CA . ARG A 1 85 ? -11.512 1.949 15.014 1.00 75.56 85 ARG A CA 1
ATOM 667 C C . ARG A 1 85 ? -10.167 2.596 14.675 1.00 75.56 85 ARG A C 1
ATOM 669 O O . ARG A 1 85 ? -9.800 3.596 15.307 1.00 75.56 85 ARG A O 1
ATOM 676 N N . PHE A 1 86 ? -9.481 2.061 13.664 1.00 72.12 86 PHE A N 1
ATOM 677 C CA . PHE A 1 86 ? -8.190 2.542 13.182 1.00 72.12 86 PHE A CA 1
ATOM 678 C C . PHE A 1 86 ? -8.307 3.684 12.177 1.00 72.12 86 PHE A C 1
ATOM 680 O O . PHE A 1 86 ? -7.300 4.326 11.903 1.00 72.12 86 PHE A O 1
ATOM 687 N N . ARG A 1 87 ? -9.503 4.008 11.668 1.00 67.75 87 ARG A N 1
ATOM 688 C CA . ARG A 1 87 ? -9.663 5.170 10.789 1.00 67.75 87 ARG A CA 1
ATOM 689 C C . ARG A 1 87 ? -9.490 6.448 11.599 1.00 67.75 87 ARG A C 1
ATOM 691 O O . ARG A 1 87 ? -10.205 6.705 12.576 1.00 67.75 87 ARG A O 1
ATOM 698 N N . THR A 1 88 ? -8.551 7.281 11.185 1.00 61.09 88 THR A N 1
ATOM 699 C CA . THR A 1 88 ? -8.670 8.720 11.409 1.00 61.09 88 THR A CA 1
ATOM 700 C C . THR A 1 88 ? -9.778 9.223 10.484 1.00 61.09 88 THR A C 1
ATOM 702 O O . THR A 1 88 ? -9.993 8.659 9.417 1.00 61.09 88 THR A O 1
ATOM 705 N N . PHE A 1 89 ? -10.557 10.214 10.917 1.00 48.22 89 PHE A N 1
ATOM 706 C CA . PHE A 1 89 ? -11.675 10.793 10.160 1.00 48.22 89 PHE A CA 1
ATOM 707 C C . PHE A 1 89 ? -11.170 11.377 8.824 1.00 48.22 89 PHE A C 1
ATOM 709 O O . PHE A 1 89 ? -10.906 12.569 8.734 1.00 48.22 89 PHE A O 1
ATOM 716 N N . PHE A 1 90 ? -10.956 10.544 7.807 1.00 43.91 90 PHE A N 1
ATOM 717 C CA . PHE A 1 90 ? -10.532 10.964 6.479 1.00 43.91 90 PHE A CA 1
ATOM 718 C C . PHE A 1 90 ? -10.988 9.963 5.416 1.00 43.91 90 PHE A C 1
ATOM 720 O O . PHE A 1 90 ? -10.818 8.747 5.518 1.00 43.91 90 PHE A O 1
ATOM 727 N N . GLU A 1 91 ? -11.589 10.523 4.378 1.00 45.72 91 GLU A N 1
ATOM 728 C CA . GLU A 1 91 ? -12.114 9.848 3.203 1.00 45.72 91 GLU A CA 1
ATOM 729 C C . GLU A 1 91 ? -11.003 9.886 2.131 1.00 45.72 91 GLU A C 1
ATOM 731 O O . GLU A 1 91 ? -10.826 10.896 1.453 1.00 45.72 91 GLU A O 1
ATOM 736 N N . GLY A 1 92 ? -10.141 8.859 2.044 1.00 46.47 92 GLY A N 1
ATOM 737 C CA . GLY A 1 92 ? -9.001 8.887 1.112 1.00 46.47 92 GLY A CA 1
ATOM 738 C C . GLY A 1 92 ? -8.147 7.613 1.024 1.00 46.47 92 GLY A C 1
ATOM 739 O O . GLY A 1 92 ? -8.215 6.745 1.887 1.00 46.47 92 GLY A O 1
ATOM 740 N N . VAL A 1 93 ? -7.357 7.526 -0.057 1.00 47.72 93 VAL A N 1
ATOM 741 C CA . VAL A 1 93 ? -6.516 6.399 -0.530 1.00 47.72 93 VAL A CA 1
ATOM 742 C C . VAL A 1 93 ? -5.098 6.464 0.074 1.00 47.72 93 VAL A C 1
ATOM 744 O O . VAL A 1 93 ? -4.457 7.517 0.022 1.00 47.72 93 VAL A O 1
ATOM 747 N N . CYS A 1 94 ? -4.595 5.355 0.635 1.00 45.16 94 CYS A N 1
ATOM 748 C CA . CYS A 1 94 ? -3.350 5.300 1.419 1.00 45.16 94 CYS A CA 1
ATOM 749 C C . CYS A 1 94 ? -2.085 4.989 0.603 1.00 45.16 94 CYS A C 1
ATOM 751 O O . CYS A 1 94 ? -2.059 4.088 -0.231 1.00 45.16 94 CYS A O 1
ATOM 753 N N . CYS A 1 95 ? -0.995 5.673 0.951 1.00 40.94 95 CYS A N 1
ATOM 754 C CA . CYS A 1 95 ? 0.383 5.297 0.651 1.00 40.94 95 CYS A CA 1
ATOM 755 C C . CYS A 1 95 ? 1.056 4.805 1.936 1.00 40.94 95 CYS A C 1
ATOM 757 O O . CYS A 1 95 ? 1.244 5.609 2.857 1.00 40.94 95 CYS A O 1
ATOM 759 N N . LEU A 1 96 ? 1.440 3.528 1.976 1.00 46.22 96 LEU A N 1
ATOM 760 C CA . LEU A 1 96 ? 2.274 2.960 3.038 1.00 46.22 96 LEU A CA 1
ATOM 761 C C . LEU A 1 96 ? 3.757 3.156 2.678 1.00 46.22 96 LEU A C 1
ATOM 763 O O . LEU A 1 96 ? 4.193 2.701 1.612 1.00 46.22 96 LEU A O 1
ATOM 767 N N . PRO A 1 97 ? 4.554 3.835 3.520 1.00 42.34 97 PRO A N 1
ATOM 768 C CA . PRO A 1 97 ? 6.000 3.689 3.489 1.00 42.34 97 PRO A CA 1
ATOM 769 C C . PRO A 1 97 ? 6.396 2.384 4.196 1.00 42.34 97 PRO A C 1
ATOM 771 O O . PRO A 1 97 ? 5.933 2.109 5.298 1.00 42.34 97 PRO A O 1
ATOM 774 N N . ALA A 1 98 ? 7.264 1.585 3.572 1.00 40.91 98 ALA A N 1
ATOM 775 C CA . ALA A 1 98 ? 7.935 0.483 4.257 1.00 40.91 98 ALA A CA 1
ATOM 776 C C . ALA A 1 98 ? 8.755 1.033 5.446 1.00 40.91 98 ALA A C 1
ATOM 778 O O . ALA A 1 98 ? 9.536 1.970 5.269 1.00 40.91 98 ALA A O 1
ATOM 779 N N . LEU A 1 99 ? 8.505 0.489 6.641 1.00 42.22 99 LEU A N 1
ATOM 780 C CA . LEU A 1 99 ? 9.180 0.809 7.904 1.00 42.22 99 LEU A CA 1
ATOM 781 C C . LEU A 1 99 ? 10.640 0.314 7.911 1.00 42.22 99 LEU A C 1
ATOM 783 O O . LEU A 1 99 ? 10.922 -0.753 7.364 1.00 42.22 99 LEU A O 1
ATOM 787 N N . ASP A 1 100 ? 11.512 1.114 8.540 1.00 35.09 100 ASP A N 1
ATOM 788 C CA . ASP A 1 100 ? 12.843 0.749 9.067 1.00 35.09 100 ASP A CA 1
ATOM 789 C C . ASP A 1 100 ? 12.727 -0.147 10.315 1.00 35.09 100 ASP A C 1
ATOM 791 O O . ASP A 1 100 ? 11.755 0.043 11.089 1.00 35.09 100 ASP A O 1
#

Organism: Rosellinia necatrix (NCBI:txid77044)

Foldseek 3Di:
DDDDDDDDDDPPDDDDPPPPADEDEPVQWFDDDDPPDDPVRDDDWDFPPKFKADPVRHGDDPVCCVPRHKIKIWGAIDADPVRVVGTDPDDHTYIDTDDD

Sequence (100 aa):
MAGRTRRILPPTNPPPPEESIRHYKETSILKPVGPSTHTDDWPCFLLSDATVHMRNGTPANQLLVDIMGPFIIRGRLEVEKDNERFRTFFEGVCCLPALD